Protein AF-A0A929ZN70-F1 (afdb_monomer)

Sequence (118 aa):
MEISNKQKAFIAKILKNVIPIIILIFFLNFFYQETRKYDFVGVWFPDYEDDVTIQFNPDYSGVYYDDLTKVAFRWKNHGNQLEMTINDEKKTYYYTIEGKEIHLKSDDESFILYKYGN

Mean predicted aligned error: 6.61 Å

pLDDT: mean 90.43, std 6.23, range [55.06, 97.25]

Radius of gyration: 21.74 Å; Cα contacts (8 Å, |Δi|>4): 175; chains: 1; bounding box: 42×33×68 Å

Nearest PDB structures (foldseek):
  8j4z-assembly1_E  TM=6.606E-01  e=3.272E-02  Homo sapiens
  8j99-assembly1_K  TM=6.558E-01  e=3.859E-02  Homo sapiens
  8xl6-assembly1_G  TM=6.578E-01  e=1.160E-01  Homo sapiens
  8xl0-assembly1_F  TM=6.582E-01  e=2.010E-01  Homo sapiens
  1o1u-assembly1_A  TM=4.355E-01  e=3.326E+00  Homo sapiens

Foldseek 3Di:
DDDDPVNVVVVVVCVVPVVVVVVVVVVVVVVVQLCCLVVQAAKWDKPPDPQWIKHAHSVQKIWIDHPPDIWIWGWGDPPQKIWIATPNDIDIWGWDDDPQKIWTDDPPDTIIIGGDDD

Secondary structure (DSSP, 8-state):
-PPPHHHHHHHHHHHHHHHHHHHHHHHHHHHHHHHGGGGT-EEEEESS-TT-EEEE-TTSEEEEE-SS-EEEEEEEE-SSEEEEEETTEEEEEEEEEETTEEEEE-SS-EEEEEES--

Structure (mmCIF, N/CA/C/O backbone):
data_AF-A0A929ZN70-F1
#
_entry.id   AF-A0A929ZN70-F1
#
loop_
_atom_site.group_PDB
_atom_site.id
_atom_site.type_symbol
_atom_site.label_atom_id
_atom_site.label_alt_id
_atom_site.label_comp_id
_atom_site.label_asym_id
_atom_site.label_entity_id
_atom_site.label_seq_id
_atom_site.pdbx_PDB_ins_code
_atom_site.Cartn_x
_atom_site.Cartn_y
_atom_site.Cartn_z
_atom_site.occupancy
_atom_site.B_iso_or_equiv
_atom_site.auth_seq_id
_atom_site.auth_comp_id
_atom_site.auth_asym_id
_atom_site.auth_atom_id
_atom_site.pdbx_PDB_model_num
ATOM 1 N N . MET A 1 1 ? -14.073 18.399 46.337 1.00 61.22 1 MET A N 1
ATOM 2 C CA . MET A 1 1 ? -15.342 18.056 45.662 1.00 61.22 1 MET A CA 1
ATOM 3 C C . MET A 1 1 ? -15.458 16.540 45.666 1.00 61.22 1 MET A C 1
ATOM 5 O O . MET A 1 1 ? -14.670 15.886 44.997 1.00 61.22 1 MET A O 1
ATOM 9 N N . GLU A 1 2 ? -16.330 15.977 46.503 1.00 80.31 2 GLU A N 1
ATOM 10 C CA . GLU A 1 2 ? -16.486 14.521 46.623 1.00 80.31 2 GLU A CA 1
ATOM 11 C C . GLU A 1 2 ? -17.453 13.987 45.564 1.00 80.31 2 GLU A C 1
ATOM 13 O O . GLU A 1 2 ? -18.531 14.536 45.343 1.00 80.31 2 GLU A O 1
ATOM 18 N N . ILE A 1 3 ? -17.054 12.907 44.893 1.00 77.38 3 ILE A N 1
ATOM 19 C CA . ILE A 1 3 ? -17.867 12.246 43.872 1.00 77.38 3 ILE A CA 1
ATOM 20 C C . ILE A 1 3 ? -18.928 11.395 44.578 1.00 77.38 3 ILE A C 1
ATOM 22 O O . ILE A 1 3 ? -18.599 10.496 45.356 1.00 77.38 3 ILE A O 1
ATOM 26 N N . SER A 1 4 ? -20.202 11.647 44.278 1.00 89.31 4 SER A N 1
ATOM 27 C CA . SER A 1 4 ? -21.326 10.908 44.864 1.00 89.31 4 SER A CA 1
ATOM 28 C C . SER A 1 4 ? -21.334 9.432 44.446 1.00 89.31 4 SER A C 1
ATOM 30 O O . SER A 1 4 ? -20.862 9.059 43.369 1.00 89.31 4 SER A O 1
ATOM 32 N N . ASN A 1 5 ? -21.958 8.570 45.252 1.00 87.88 5 ASN A N 1
ATOM 33 C CA . ASN A 1 5 ? -22.094 7.142 44.929 1.00 87.88 5 ASN A CA 1
ATOM 34 C C . ASN A 1 5 ? -22.832 6.892 43.598 1.00 87.88 5 ASN A C 1
ATOM 36 O O . ASN A 1 5 ? -22.496 5.951 42.880 1.00 87.88 5 ASN A O 1
ATOM 40 N N . LYS A 1 6 ? -23.774 7.769 43.216 1.00 87.44 6 LYS A N 1
ATOM 41 C CA . LYS A 1 6 ? -24.448 7.714 41.906 1.00 87.44 6 LYS A CA 1
ATOM 42 C C . LYS A 1 6 ? -23.477 7.972 40.749 1.00 87.44 6 LYS A C 1
ATOM 44 O O . LYS A 1 6 ? -23.507 7.247 39.758 1.00 87.44 6 LYS A O 1
ATOM 49 N N . GLN A 1 7 ? -22.585 8.954 40.888 1.00 87.44 7 GLN A N 1
ATOM 50 C CA . GLN A 1 7 ? -21.550 9.240 39.888 1.00 87.44 7 GLN A CA 1
ATOM 51 C C . GLN A 1 7 ? -20.533 8.093 39.786 1.00 87.44 7 GLN A C 1
ATOM 53 O O . GLN A 1 7 ? -20.184 7.694 38.679 1.00 87.44 7 GLN A O 1
ATOM 58 N N . LYS A 1 8 ? -20.122 7.493 40.913 1.00 88.81 8 LYS A N 1
ATOM 59 C CA . LYS A 1 8 ? -19.232 6.316 40.917 1.00 88.81 8 LYS A CA 1
ATOM 60 C C . LYS A 1 8 ? -19.849 5.121 40.183 1.00 88.81 8 LYS A C 1
ATOM 62 O O . LYS A 1 8 ? -19.181 4.504 39.358 1.00 88.81 8 LYS A O 1
ATOM 67 N N . ALA A 1 9 ? -21.127 4.824 40.430 1.00 89.25 9 ALA A N 1
ATOM 68 C CA . ALA A 1 9 ? -21.839 3.739 39.752 1.00 89.25 9 ALA A CA 1
ATOM 69 C C . ALA A 1 9 ? -21.977 3.985 38.238 1.00 89.25 9 ALA A C 1
ATOM 71 O O . ALA A 1 9 ? -21.819 3.063 37.437 1.00 89.25 9 ALA A O 1
ATOM 72 N N . PHE A 1 10 ? -22.224 5.236 37.838 1.00 87.38 10 PHE A N 1
ATOM 73 C CA . PHE A 1 10 ? -22.276 5.626 36.430 1.00 87.38 10 PHE A CA 1
ATOM 74 C C . PHE A 1 10 ? -20.914 5.470 35.734 1.00 87.38 10 PHE A C 1
ATOM 76 O O . PHE A 1 10 ? -20.840 4.842 34.679 1.00 87.38 10 PHE A O 1
ATOM 83 N N . ILE A 1 11 ? -19.828 5.943 36.357 1.00 87.69 11 ILE A N 1
ATOM 84 C CA . ILE A 1 11 ? -18.457 5.776 35.847 1.00 87.69 11 ILE A CA 1
ATOM 85 C C . ILE A 1 11 ? -18.108 4.288 35.719 1.00 87.69 11 ILE A C 1
ATOM 87 O O . ILE A 1 11 ? -17.627 3.863 34.673 1.00 87.69 11 ILE A O 1
ATOM 91 N N . ALA A 1 12 ? -18.418 3.471 36.730 1.00 88.25 12 ALA A N 1
ATOM 92 C CA . ALA A 1 12 ? -18.186 2.027 36.679 1.00 88.25 12 ALA A CA 1
ATOM 93 C C . ALA A 1 12 ? -18.942 1.354 35.518 1.00 88.25 12 ALA A C 1
ATOM 95 O O . ALA A 1 12 ? -18.404 0.466 34.857 1.00 88.25 12 ALA A O 1
ATOM 96 N N . LYS A 1 13 ? -20.167 1.805 35.215 1.00 89.38 13 LYS A N 1
ATOM 97 C CA . LYS A 1 13 ? -20.955 1.305 34.078 1.00 89.38 13 LYS A CA 1
ATOM 98 C C . LYS A 1 13 ? -20.335 1.682 32.727 1.00 89.38 13 LYS A C 1
ATOM 100 O O . LYS A 1 13 ? -20.373 0.860 31.812 1.00 89.38 13 LYS A O 1
ATOM 105 N N . ILE A 1 14 ? -19.754 2.878 32.603 1.00 87.88 14 ILE A N 1
ATOM 106 C CA . ILE A 1 14 ? -19.011 3.309 31.405 1.00 87.88 14 ILE A CA 1
ATOM 107 C C . ILE A 1 14 ? -17.730 2.485 31.254 1.00 87.88 14 ILE A C 1
ATOM 109 O O . ILE A 1 14 ? -17.509 1.899 30.197 1.00 87.88 14 ILE A O 1
ATOM 113 N N . LEU A 1 15 ? -16.924 2.382 32.315 1.00 88.94 15 LEU A N 1
ATOM 114 C CA . LEU A 1 15 ? -15.680 1.607 32.320 1.00 88.94 15 LEU A CA 1
ATOM 115 C C . LEU A 1 15 ? -15.920 0.140 31.932 1.00 88.94 15 LEU A C 1
ATOM 117 O O . LEU A 1 15 ? -15.138 -0.426 31.178 1.00 88.94 15 LEU A O 1
ATOM 121 N N . LYS A 1 16 ? -17.010 -0.472 32.418 1.00 91.06 16 LYS A N 1
ATOM 122 C CA . LYS A 1 16 ? -17.314 -1.890 32.173 1.00 91.06 16 LYS A CA 1
ATOM 123 C C . LYS A 1 16 ? -17.892 -2.171 30.786 1.00 91.06 16 LYS A C 1
ATOM 125 O O . LYS A 1 16 ? -17.663 -3.253 30.261 1.00 91.06 16 LYS A O 1
ATOM 130 N N . ASN A 1 17 ? -18.6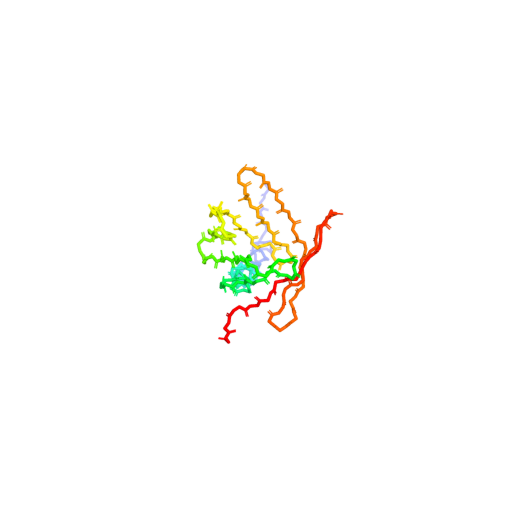61 -1.242 30.217 1.00 90.94 17 ASN A N 1
ATOM 131 C CA . ASN A 1 17 ? -19.425 -1.514 28.994 1.00 90.94 17 ASN A CA 1
ATOM 132 C C . ASN A 1 17 ? -18.960 -0.687 27.795 1.00 90.94 17 ASN A C 1
ATOM 134 O O . ASN A 1 17 ? -18.858 -1.215 26.698 1.00 90.94 17 ASN A O 1
ATOM 138 N N . VAL A 1 18 ? -18.671 0.600 27.983 1.00 90.44 18 VAL A N 1
ATOM 139 C CA .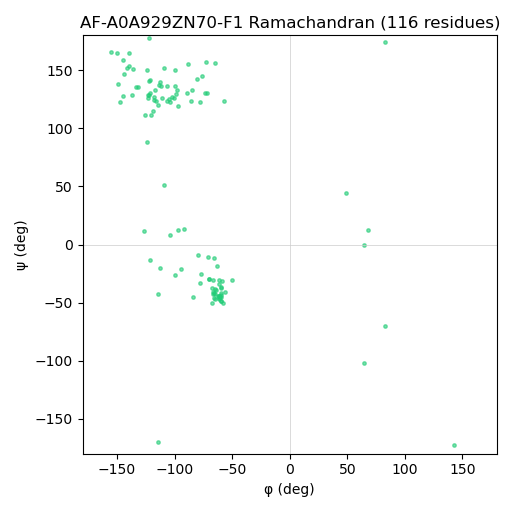 VAL A 1 18 ? -18.374 1.521 26.875 1.00 90.44 18 VAL A CA 1
ATOM 140 C C . VAL A 1 18 ? -16.910 1.428 26.462 1.00 90.44 18 VAL A C 1
ATOM 142 O O . VAL A 1 18 ? -16.617 1.335 25.275 1.00 90.44 18 VAL A O 1
ATOM 145 N N . I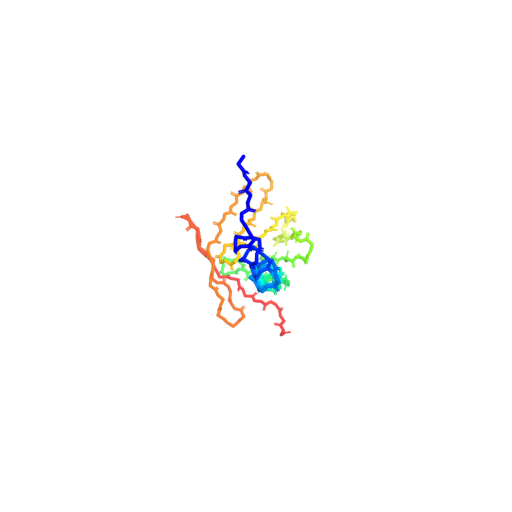LE A 1 19 ? -15.984 1.403 27.425 1.00 91.56 19 ILE A N 1
ATOM 146 C CA . ILE A 1 19 ? -14.548 1.347 27.117 1.00 91.56 19 ILE A CA 1
ATOM 147 C C . ILE A 1 19 ? -14.167 0.081 26.336 1.00 91.56 19 ILE A C 1
ATOM 149 O O . ILE A 1 19 ? -13.495 0.223 25.317 1.00 91.56 19 ILE A O 1
ATOM 153 N N . PRO A 1 20 ? -14.621 -1.133 26.709 1.00 94.44 20 PRO A N 1
ATOM 154 C CA . PRO A 1 20 ? -14.316 -2.331 25.930 1.00 94.44 20 PRO A CA 1
ATOM 155 C C . PRO A 1 20 ? -14.826 -2.255 24.488 1.00 94.44 20 PRO A C 1
ATOM 157 O O . PRO A 1 20 ? -14.132 -2.699 23.579 1.00 94.44 20 PRO A O 1
ATOM 160 N N . ILE A 1 21 ? -15.997 -1.647 24.264 1.00 93.38 21 ILE A N 1
ATOM 161 C CA . ILE A 1 21 ? -16.553 -1.443 22.919 1.00 93.38 21 ILE A CA 1
ATOM 162 C C . ILE A 1 21 ? -15.672 -0.485 22.111 1.00 93.38 21 ILE A C 1
ATOM 164 O O . ILE A 1 21 ? -15.343 -0.784 20.969 1.00 93.38 21 ILE A O 1
ATOM 168 N N . ILE A 1 22 ? -15.246 0.638 22.698 1.00 94.44 22 ILE A N 1
ATOM 169 C CA . ILE A 1 22 ? -14.349 1.594 22.028 1.00 94.44 22 ILE A CA 1
ATOM 170 C C . ILE A 1 22 ? -13.016 0.929 21.672 1.00 94.44 22 ILE A C 1
ATOM 172 O O . ILE A 1 22 ? -12.536 1.081 20.551 1.00 94.44 22 ILE A O 1
ATOM 176 N N . ILE A 1 23 ? -12.439 0.163 22.601 1.00 93.81 23 ILE A N 1
ATOM 177 C CA . ILE A 1 23 ? -11.189 -0.571 22.376 1.00 93.81 23 ILE A CA 1
ATOM 178 C C . ILE A 1 23 ? -11.362 -1.591 21.245 1.00 93.81 23 ILE A C 1
ATOM 180 O O . ILE A 1 23 ? -10.514 -1.671 20.360 1.00 93.81 23 ILE A O 1
ATOM 184 N N . LEU A 1 24 ? -12.470 -2.335 21.230 1.00 95.06 24 LEU A N 1
ATOM 185 C CA . LEU A 1 24 ? -12.765 -3.286 20.161 1.00 95.06 24 LEU A CA 1
ATOM 186 C C . LEU A 1 24 ? -12.882 -2.589 18.801 1.00 95.06 24 LEU A C 1
ATOM 188 O O . LEU A 1 24 ? -12.271 -3.040 17.838 1.00 95.06 24 LEU A O 1
ATOM 192 N N . ILE A 1 25 ? -13.621 -1.478 18.720 1.00 95.44 25 ILE A N 1
ATOM 193 C CA . ILE A 1 25 ? -13.753 -0.688 17.486 1.00 95.44 25 ILE A CA 1
ATOM 194 C C . ILE A 1 25 ? -12.384 -0.187 17.018 1.00 95.44 25 ILE A C 1
ATOM 196 O O . ILE A 1 25 ? -12.086 -0.254 15.827 1.00 95.44 25 ILE A O 1
ATOM 200 N N . PHE A 1 26 ? -11.539 0.273 17.944 1.00 93.56 26 PHE A N 1
ATOM 201 C CA . PHE A 1 26 ? -10.180 0.698 17.630 1.00 93.56 26 PHE A CA 1
ATOM 202 C C . PHE A 1 26 ? -9.358 -0.443 17.021 1.00 93.56 26 PHE A C 1
ATOM 204 O O . PHE A 1 26 ? -8.767 -0.256 15.961 1.00 93.56 26 PHE A O 1
ATOM 211 N N . PHE A 1 27 ? -9.367 -1.634 17.630 1.00 93.81 27 PHE A N 1
ATOM 212 C CA . PHE A 1 27 ? -8.663 -2.795 17.081 1.00 93.81 27 PHE A CA 1
ATOM 213 C C . PHE A 1 27 ? -9.208 -3.212 15.718 1.00 93.81 27 PHE A C 1
ATOM 215 O O . PHE A 1 27 ? -8.425 -3.448 14.805 1.00 93.81 27 PHE A O 1
ATOM 222 N N . LEU A 1 28 ? -10.531 -3.267 15.551 1.00 93.19 28 LEU A N 1
ATOM 223 C CA . LEU A 1 28 ? -11.147 -3.611 14.268 1.00 93.19 28 LEU A CA 1
ATOM 224 C C . LEU A 1 28 ? -10.740 -2.626 13.169 1.00 93.19 28 LEU A C 1
ATOM 226 O O . LEU A 1 28 ? -10.386 -3.054 12.075 1.00 93.19 28 LEU A O 1
ATOM 230 N N . ASN A 1 29 ? -10.733 -1.325 13.466 1.00 88.81 29 ASN A N 1
ATOM 231 C CA . ASN A 1 29 ? -10.296 -0.303 12.519 1.00 88.81 29 ASN A CA 1
ATOM 232 C C . ASN A 1 29 ? -8.791 -0.423 12.222 1.00 88.81 29 ASN A C 1
ATOM 234 O O . ASN A 1 29 ? -8.393 -0.388 11.062 1.00 88.81 29 ASN A O 1
ATOM 238 N N . PHE A 1 30 ? -7.965 -0.652 13.246 1.00 87.88 30 PHE A N 1
ATOM 239 C CA . PHE A 1 30 ? -6.530 -0.881 13.079 1.00 87.88 30 PHE A CA 1
ATOM 240 C C . PHE A 1 30 ? -6.244 -2.085 12.169 1.00 87.88 30 PHE A C 1
ATOM 242 O O . PHE A 1 30 ? -5.508 -1.953 11.196 1.00 87.88 30 PHE A O 1
ATOM 249 N N . PHE A 1 31 ? -6.867 -3.239 12.427 1.00 87.56 31 PHE A N 1
ATOM 250 C CA . PHE A 1 31 ? -6.704 -4.431 11.589 1.00 87.56 31 PHE A CA 1
ATOM 251 C C . PHE A 1 31 ? -7.261 -4.230 10.180 1.00 87.56 31 PHE A C 1
ATOM 253 O O . PHE A 1 31 ? -6.656 -4.686 9.211 1.00 87.56 31 PHE A O 1
ATOM 260 N N . TYR A 1 32 ? -8.386 -3.526 10.045 1.00 86.38 32 TYR A N 1
ATOM 261 C CA . TYR A 1 32 ? -8.932 -3.173 8.740 1.00 86.38 32 TYR A CA 1
ATOM 262 C C . TYR A 1 32 ? -7.936 -2.332 7.931 1.00 86.38 32 TYR A C 1
ATOM 264 O O . TYR A 1 32 ? -7.626 -2.681 6.799 1.00 86.38 32 TYR A O 1
ATOM 272 N N . GLN A 1 33 ? -7.356 -1.280 8.512 1.00 81.50 33 GLN A N 1
ATOM 273 C CA . GLN A 1 33 ? -6.355 -0.466 7.814 1.00 81.50 33 GLN A CA 1
ATOM 274 C C . GLN A 1 33 ? -5.070 -1.244 7.511 1.00 81.50 33 GLN A C 1
ATOM 276 O O . GLN A 1 33 ? -4.556 -1.159 6.399 1.00 81.50 33 GLN A O 1
ATOM 281 N N . GLU A 1 34 ? -4.581 -2.051 8.453 1.00 83.81 34 GLU A N 1
ATOM 282 C CA . GLU A 1 34 ? -3.351 -2.826 8.262 1.00 83.81 34 GLU A CA 1
ATOM 283 C C . GLU A 1 34 ? -3.508 -3.912 7.186 1.00 83.81 34 GLU A C 1
ATOM 285 O O . GLU A 1 34 ? -2.553 -4.235 6.484 1.00 83.81 34 GLU A O 1
ATOM 290 N N . THR A 1 35 ? -4.712 -4.465 7.005 1.00 86.69 35 THR A N 1
ATOM 291 C CA . THR A 1 35 ? -4.975 -5.460 5.951 1.00 86.69 35 THR A CA 1
ATOM 292 C C . THR A 1 35 ? -5.109 -4.840 4.562 1.00 86.69 35 THR A C 1
ATOM 294 O O . THR A 1 35 ? -4.758 -5.490 3.580 1.00 86.69 35 THR A O 1
ATOM 297 N N . ARG A 1 36 ? -5.495 -3.564 4.454 1.00 86.75 36 ARG A N 1
ATOM 298 C CA . ARG A 1 36 ? -5.589 -2.845 3.169 1.00 86.75 36 ARG A CA 1
ATOM 299 C C . ARG A 1 36 ? -4.244 -2.696 2.460 1.00 86.75 36 ARG A C 1
ATOM 301 O O . ARG A 1 36 ? -4.209 -2.465 1.259 1.00 86.75 36 ARG A O 1
ATOM 308 N N . LYS A 1 37 ? -3.103 -2.846 3.142 1.00 88.69 37 LYS A N 1
ATOM 309 C CA . LYS A 1 37 ? -1.801 -2.875 2.450 1.00 88.69 37 LYS A CA 1
ATOM 310 C C . LYS A 1 37 ? -1.705 -4.042 1.456 1.00 88.69 37 LYS A C 1
ATOM 312 O O . LYS A 1 37 ? -1.059 -3.908 0.423 1.00 88.69 37 LYS A O 1
ATOM 317 N N . TYR A 1 38 ? -2.386 -5.160 1.721 1.00 89.69 38 TYR A N 1
ATOM 318 C CA . TYR A 1 38 ? -2.389 -6.327 0.833 1.00 89.69 38 TYR A CA 1
ATOM 319 C C . TYR A 1 38 ? -3.169 -6.110 -0.465 1.00 89.69 38 TYR A C 1
ATOM 321 O O . TYR A 1 38 ? -3.012 -6.899 -1.394 1.00 89.69 38 TYR A O 1
ATOM 329 N N . ASP A 1 39 ? -3.923 -5.014 -0.562 1.00 88.38 39 ASP A N 1
ATOM 330 C CA . ASP A 1 39 ? -4.500 -4.562 -1.823 1.00 88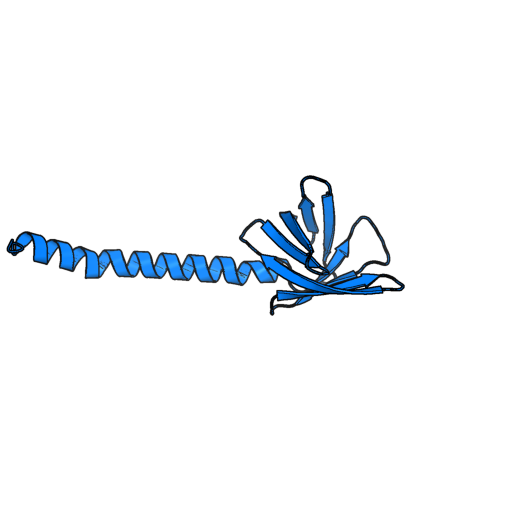.38 39 ASP A CA 1
ATOM 331 C C . ASP A 1 39 ? -3.395 -4.235 -2.846 1.00 88.38 39 ASP A C 1
ATOM 333 O O . ASP A 1 39 ? -3.559 -4.513 -4.029 1.00 88.38 39 ASP A O 1
ATOM 337 N N . PHE A 1 40 ? -2.244 -3.728 -2.381 1.00 92.19 40 PHE A N 1
ATOM 338 C CA . PHE A 1 40 ? -1.097 -3.351 -3.215 1.00 92.19 40 PHE A CA 1
ATOM 339 C C . PHE A 1 40 ? 0.015 -4.391 -3.243 1.00 92.19 40 PHE A C 1
ATOM 341 O O . PHE A 1 40 ? 0.767 -4.430 -4.208 1.00 92.19 40 PHE A O 1
ATOM 348 N N . VAL A 1 41 ? 0.171 -5.223 -2.209 1.00 93.44 41 VAL A N 1
ATOM 349 C CA . VAL A 1 41 ? 1.283 -6.189 -2.171 1.00 93.44 41 VAL A CA 1
ATOM 350 C C . VAL A 1 41 ? 1.240 -7.101 -3.399 1.00 93.44 41 VAL A C 1
ATOM 352 O O . VAL A 1 41 ? 0.242 -7.777 -3.668 1.00 93.44 41 VAL A O 1
ATOM 355 N N . GLY A 1 42 ? 2.344 -7.114 -4.142 1.00 93.75 42 GLY A N 1
ATOM 3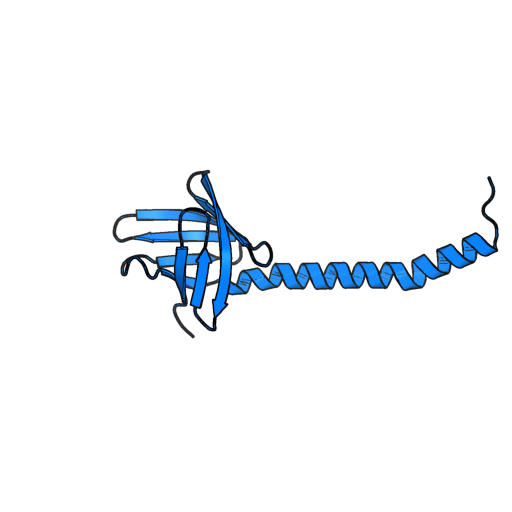56 C CA . GLY A 1 42 ? 2.447 -7.812 -5.414 1.00 93.75 42 GLY A CA 1
ATOM 357 C C . GLY A 1 42 ? 3.276 -7.049 -6.437 1.00 93.75 42 GLY A C 1
ATOM 358 O O . GLY A 1 42 ? 3.909 -6.037 -6.131 1.00 93.75 42 GLY A O 1
ATOM 359 N N . VAL A 1 43 ? 3.267 -7.582 -7.654 1.00 94.62 43 VAL A N 1
ATOM 360 C CA . VAL A 1 43 ? 3.927 -7.015 -8.829 1.00 94.62 43 VAL A CA 1
ATOM 361 C C . VAL A 1 43 ? 2.851 -6.441 -9.747 1.00 94.62 43 VAL A C 1
ATOM 363 O O . VAL A 1 43 ? 1.813 -7.077 -9.939 1.00 94.62 43 VAL A O 1
ATOM 366 N N . TRP A 1 44 ? 3.093 -5.250 -10.282 1.00 94.94 44 TRP A N 1
ATOM 367 C CA . TRP A 1 44 ? 2.139 -4.468 -11.062 1.00 94.94 44 TRP A CA 1
ATOM 368 C C . TRP A 1 44 ? 2.790 -3.863 -12.299 1.00 94.94 44 TRP A C 1
ATOM 370 O O . TRP A 1 44 ? 3.972 -3.524 -12.264 1.00 94.94 44 TRP A O 1
ATOM 380 N N . PHE A 1 45 ? 1.988 -3.670 -13.343 1.00 93.69 45 PHE A N 1
ATOM 381 C CA . PHE A 1 45 ? 2.379 -2.987 -14.575 1.00 93.69 45 PHE A CA 1
ATOM 382 C C . PHE A 1 45 ? 1.524 -1.734 -14.751 1.00 93.69 45 PHE A C 1
ATOM 384 O O . PHE A 1 45 ? 0.297 -1.845 -14.655 1.00 93.69 45 PHE A O 1
ATOM 391 N N . PRO A 1 46 ? 2.127 -0.557 -14.952 1.00 93.00 46 PRO A N 1
ATOM 392 C CA . PRO A 1 46 ? 1.374 0.639 -15.283 1.00 93.00 46 PRO A CA 1
ATOM 393 C C . PRO A 1 46 ? 0.839 0.606 -16.721 1.00 93.00 46 PRO A C 1
ATOM 395 O O . PRO A 1 46 ? 1.385 -0.074 -17.581 1.00 93.00 46 PRO A O 1
ATOM 398 N N . ASP A 1 47 ? -0.216 1.374 -16.992 1.00 92.38 47 ASP A N 1
ATOM 399 C CA . ASP A 1 47 ? -0.828 1.519 -18.322 1.00 92.38 47 ASP A CA 1
ATOM 400 C C . ASP A 1 47 ? -0.089 2.480 -19.267 1.00 92.38 47 ASP A C 1
ATOM 402 O O . ASP A 1 47 ? -0.430 2.555 -20.448 1.00 92.38 47 ASP A O 1
ATOM 406 N N . TYR A 1 48 ? 0.899 3.225 -18.768 1.00 84.88 48 TYR A N 1
ATOM 407 C CA . TYR A 1 48 ? 1.621 4.229 -19.552 1.00 84.88 48 TYR A CA 1
ATOM 408 C C . TYR A 1 48 ? 2.923 3.720 -20.190 1.00 84.88 48 TYR A C 1
ATOM 410 O O . TYR A 1 48 ? 3.367 4.324 -21.164 1.00 84.88 48 TYR A O 1
ATOM 418 N N . GLU A 1 49 ? 3.523 2.635 -19.684 1.00 82.69 49 GLU A N 1
ATOM 419 C CA . GLU A 1 49 ? 4.793 2.077 -20.177 1.00 82.69 49 GLU A CA 1
ATOM 420 C C . GLU A 1 49 ? 4.835 0.546 -20.026 1.00 82.69 49 GLU A C 1
ATOM 422 O O . GLU A 1 49 ? 4.723 0.019 -18.919 1.00 82.69 49 GLU A O 1
ATOM 427 N N . ASP A 1 50 ? 5.046 -0.161 -21.144 1.00 77.44 50 ASP A N 1
ATOM 428 C CA . ASP A 1 50 ? 5.014 -1.633 -21.214 1.00 77.44 50 ASP A CA 1
ATOM 429 C C . ASP A 1 50 ? 6.205 -2.308 -20.505 1.00 77.44 50 ASP A C 1
ATOM 431 O O . ASP A 1 50 ? 6.071 -3.413 -19.975 1.00 77.44 50 ASP A O 1
ATOM 435 N N . ASP A 1 51 ? 7.358 -1.635 -20.456 1.00 84.56 51 ASP A N 1
ATOM 436 C CA . ASP A 1 51 ? 8.608 -2.170 -19.896 1.00 84.56 51 ASP A CA 1
ATOM 437 C C . ASP A 1 51 ? 8.844 -1.733 -18.438 1.00 84.56 51 ASP A C 1
ATOM 439 O O . ASP A 1 51 ? 9.922 -1.924 -17.868 1.00 84.56 51 ASP A O 1
ATOM 443 N N . VAL A 1 52 ? 7.815 -1.166 -17.800 1.00 89.88 52 VAL A N 1
ATOM 444 C CA . VAL A 1 52 ? 7.858 -0.770 -16.393 1.00 89.88 52 VAL A CA 1
ATOM 445 C C . VAL A 1 52 ? 7.188 -1.806 -15.510 1.00 89.88 52 VAL A C 1
ATOM 447 O O . VAL A 1 52 ? 6.096 -2.303 -15.771 1.00 89.88 52 VAL A O 1
ATOM 450 N N . THR A 1 53 ? 7.828 -2.108 -14.385 1.00 92.94 53 THR A N 1
ATOM 451 C CA . THR A 1 53 ? 7.255 -2.965 -13.348 1.00 92.94 53 THR A CA 1
ATOM 452 C C . THR A 1 53 ? 7.398 -2.325 -11.975 1.00 92.94 53 THR A C 1
ATOM 454 O O . THR A 1 53 ? 8.469 -1.862 -11.588 1.00 92.94 53 THR A O 1
ATOM 457 N N . ILE A 1 54 ? 6.326 -2.363 -11.185 1.00 94.31 54 ILE A N 1
ATOM 458 C CA . ILE A 1 54 ? 6.294 -1.852 -9.815 1.00 94.31 54 ILE A CA 1
ATOM 459 C C . ILE A 1 54 ? 6.001 -3.002 -8.856 1.00 94.31 54 ILE A C 1
ATOM 461 O O . ILE A 1 54 ? 4.990 -3.690 -8.966 1.00 94.31 54 ILE A O 1
ATOM 465 N N . GLN A 1 55 ? 6.876 -3.204 -7.878 1.00 95.56 55 GLN A N 1
ATOM 466 C CA . GLN A 1 55 ? 6.703 -4.192 -6.822 1.00 95.56 55 GLN A CA 1
ATOM 467 C C . GLN A 1 55 ? 6.464 -3.502 -5.480 1.00 95.56 55 GLN A C 1
ATOM 469 O O . GLN A 1 55 ? 7.299 -2.721 -5.023 1.00 95.56 55 GLN A O 1
ATOM 474 N N . PHE A 1 56 ? 5.371 -3.861 -4.806 1.00 95.56 56 PHE A N 1
ATOM 475 C CA . PHE A 1 56 ? 5.075 -3.445 -3.435 1.00 95.56 56 PHE A CA 1
ATOM 476 C C . PHE A 1 56 ? 5.281 -4.616 -2.470 1.00 95.56 56 PHE A C 1
ATOM 478 O O . PHE A 1 56 ? 4.655 -5.671 -2.605 1.00 95.56 56 PHE A O 1
ATOM 485 N N . ASN A 1 57 ? 6.133 -4.423 -1.464 1.00 95.38 57 ASN A N 1
ATOM 486 C CA . ASN A 1 57 ? 6.438 -5.422 -0.442 1.00 95.38 57 ASN A CA 1
ATOM 487 C C . ASN A 1 57 ? 5.656 -5.164 0.860 1.00 95.38 57 ASN A C 1
ATOM 489 O O . ASN A 1 57 ? 5.386 -4.014 1.208 1.00 95.38 57 ASN A O 1
ATOM 493 N N . PRO A 1 58 ? 5.325 -6.212 1.638 1.00 92.94 58 PRO A N 1
ATOM 494 C CA . PRO A 1 58 ? 4.488 -6.099 2.842 1.00 92.94 58 PRO A CA 1
ATOM 495 C C . PRO A 1 58 ? 5.114 -5.296 3.998 1.00 92.94 58 PRO A C 1
ATOM 497 O O . PRO A 1 58 ? 4.418 -4.978 4.969 1.00 92.94 58 PRO A O 1
ATOM 500 N N . ASP A 1 59 ? 6.409 -4.992 3.906 1.00 94.06 59 ASP A N 1
ATOM 501 C CA . ASP A 1 59 ? 7.190 -4.191 4.851 1.00 94.06 59 ASP A CA 1
ATOM 502 C C . ASP A 1 59 ? 7.218 -2.691 4.501 1.00 94.06 59 ASP A C 1
ATOM 504 O O . ASP A 1 59 ? 8.019 -1.952 5.073 1.00 94.06 59 ASP A O 1
ATOM 508 N N . TYR A 1 60 ? 6.347 -2.240 3.586 1.00 94.44 60 TYR A N 1
ATOM 509 C CA . TYR A 1 60 ? 6.267 -0.855 3.103 1.00 94.44 60 TYR A CA 1
ATOM 510 C C . TYR A 1 60 ? 7.478 -0.398 2.271 1.00 94.44 60 TYR A C 1
ATOM 512 O O . TYR A 1 60 ? 7.627 0.792 1.974 1.00 94.44 60 TYR A O 1
ATOM 520 N N . SER A 1 61 ? 8.331 -1.336 1.851 1.00 96.62 61 SER A N 1
ATOM 521 C CA . SER A 1 61 ? 9.307 -1.109 0.788 1.00 96.62 61 SER A CA 1
ATOM 522 C C . SER A 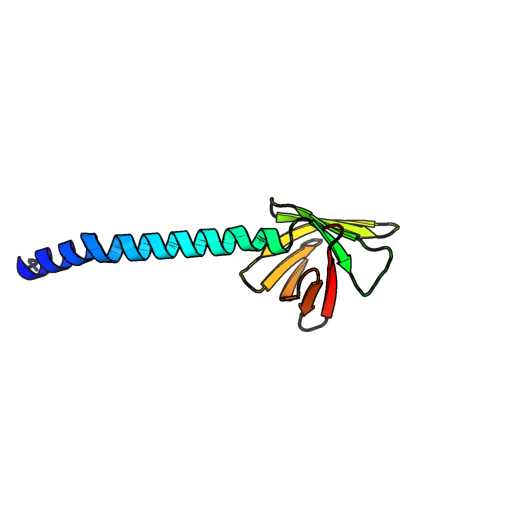1 61 ? 8.699 -1.417 -0.578 1.00 96.62 61 SER A C 1
ATOM 524 O O . SER A 1 61 ? 7.748 -2.192 -0.707 1.00 96.62 61 SER A O 1
ATOM 526 N N . GLY A 1 62 ? 9.245 -0.809 -1.618 1.00 96.62 62 GLY A N 1
ATOM 527 C CA . GLY A 1 62 ? 8.896 -1.135 -2.985 1.00 96.62 62 GLY A CA 1
ATOM 528 C C . GLY A 1 62 ? 10.055 -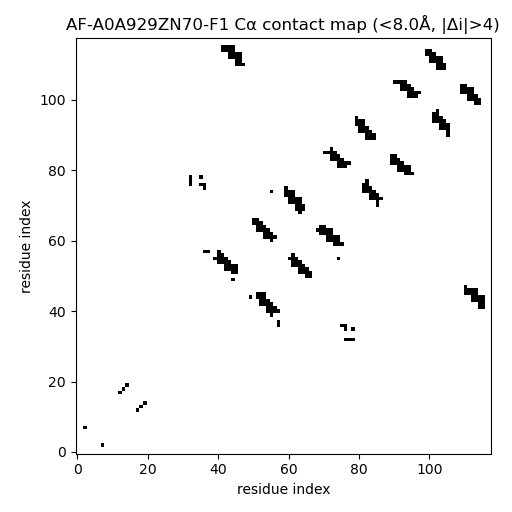0.893 -3.928 1.00 96.62 62 GLY A C 1
ATOM 529 O O . GLY A 1 62 ? 11.060 -0.267 -3.571 1.00 96.62 62 GLY A O 1
ATOM 530 N N . VAL A 1 63 ? 9.929 -1.451 -5.123 1.00 95.12 63 VAL A N 1
ATOM 531 C CA . VAL A 1 63 ? 10.922 -1.298 -6.178 1.00 95.12 63 VAL A CA 1
ATOM 532 C C . VAL A 1 63 ? 10.213 -1.044 -7.493 1.00 95.12 63 VAL A C 1
ATOM 534 O O . VAL A 1 63 ? 9.306 -1.782 -7.868 1.00 95.12 63 VAL A O 1
ATOM 537 N N . TYR A 1 64 ? 10.640 0.013 -8.162 1.00 91.44 64 TYR A N 1
ATOM 538 C CA . TYR A 1 64 ? 10.297 0.343 -9.531 1.00 91.44 64 TYR A CA 1
ATOM 539 C C . TYR A 1 64 ? 11.437 -0.133 -10.438 1.00 91.44 64 TYR A C 1
ATOM 541 O O . TYR A 1 64 ? 12.613 0.093 -10.125 1.00 91.44 64 TYR A O 1
ATOM 549 N N . TYR A 1 65 ? 11.084 -0.804 -11.527 1.00 89.12 65 TYR A N 1
ATOM 550 C CA . TYR A 1 65 ? 11.989 -1.260 -12.572 1.00 89.12 65 TYR A CA 1
ATOM 551 C C . TYR A 1 65 ? 11.550 -0.638 -13.895 1.00 89.12 65 TYR A C 1
ATOM 553 O O . TYR A 1 65 ? 10.377 -0.745 -14.240 1.00 89.12 65 TYR A O 1
ATOM 561 N N . ASP A 1 66 ? 12.497 -0.052 -14.613 1.00 85.75 66 ASP A N 1
ATOM 562 C CA . ASP A 1 66 ? 12.435 0.134 -16.063 1.00 85.75 66 ASP A CA 1
ATOM 563 C C . ASP A 1 66 ? 13.661 -0.553 -16.695 1.00 85.75 66 ASP A C 1
ATOM 565 O O . ASP A 1 66 ? 14.508 -1.103 -15.978 1.00 85.75 66 ASP A O 1
ATOM 569 N N . ASP A 1 67 ? 13.772 -0.537 -18.024 1.00 80.31 67 ASP A N 1
ATOM 570 C CA . ASP A 1 67 ? 14.851 -1.199 -18.775 1.00 80.31 67 ASP A CA 1
ATOM 571 C C . ASP A 1 67 ? 16.276 -0.883 -18.281 1.00 80.31 67 ASP A C 1
ATOM 573 O O . ASP A 1 67 ? 17.187 -1.707 -18.414 1.00 80.31 67 ASP A O 1
ATOM 577 N N . LEU A 1 68 ? 16.501 0.311 -17.726 1.00 84.25 68 LEU A N 1
ATOM 578 C CA . LEU A 1 68 ? 17.832 0.819 -17.385 1.00 84.25 68 LEU A CA 1
ATOM 579 C C . LEU A 1 68 ? 17.991 1.155 -15.900 1.00 84.25 68 LEU A C 1
ATOM 581 O O . LEU A 1 68 ? 19.116 1.340 -15.422 1.00 84.25 68 LEU A O 1
ATOM 585 N N . THR A 1 69 ? 16.890 1.215 -15.160 1.00 86.62 69 THR A N 1
ATOM 586 C CA . THR A 1 69 ? 16.828 1.831 -13.843 1.00 86.62 69 THR A CA 1
ATOM 587 C C . THR A 1 69 ? 16.103 0.929 -12.861 1.00 86.62 69 THR A C 1
ATOM 589 O O . THR A 1 69 ? 15.029 0.387 -13.106 1.00 86.62 69 THR A O 1
ATOM 592 N N . LYS A 1 70 ? 16.693 0.817 -11.673 1.00 91.44 70 LYS A N 1
ATOM 593 C CA . LYS A 1 70 ? 16.071 0.194 -10.512 1.00 91.44 70 LYS A CA 1
ATOM 594 C C . LYS A 1 70 ? 16.003 1.219 -9.397 1.00 91.44 70 LYS A C 1
ATOM 596 O O . LYS A 1 70 ? 17.035 1.589 -8.836 1.00 91.44 70 LYS A O 1
ATOM 601 N N . VAL A 1 71 ? 14.795 1.651 -9.057 1.00 93.06 71 VAL A N 1
ATOM 602 C CA . VAL A 1 71 ? 14.571 2.684 -8.043 1.00 93.06 71 VAL A CA 1
ATOM 603 C C . VAL A 1 71 ? 13.843 2.073 -6.855 1.00 93.06 71 VAL A C 1
ATOM 605 O O . VAL A 1 71 ? 12.743 1.539 -6.978 1.00 93.06 71 VAL A O 1
ATOM 608 N N . ALA A 1 72 ? 14.471 2.131 -5.682 1.00 94.81 72 ALA A N 1
ATOM 609 C CA . ALA A 1 72 ? 13.822 1.744 -4.438 1.00 94.81 72 ALA A CA 1
ATOM 610 C C . ALA A 1 72 ? 12.945 2.891 -3.929 1.00 94.81 72 ALA A C 1
ATOM 612 O O . ALA A 1 72 ? 13.333 4.057 -3.989 1.00 94.81 72 ALA A O 1
ATOM 613 N N . PHE A 1 73 ? 11.790 2.551 -3.370 1.00 95.81 73 PHE A N 1
ATOM 614 C CA . PHE A 1 73 ? 10.885 3.519 -2.769 1.00 95.81 73 PHE A CA 1
ATOM 615 C C . PHE A 1 73 ? 10.276 2.989 -1.475 1.00 95.81 73 PHE A C 1
ATOM 617 O O . PHE A 1 73 ? 10.329 1.795 -1.164 1.00 95.81 73 PHE A O 1
ATOM 624 N N . ARG A 1 74 ? 9.693 3.897 -0.697 1.00 97.25 74 ARG A N 1
ATOM 625 C CA . ARG A 1 74 ? 8.829 3.554 0.437 1.00 97.25 74 ARG A CA 1
ATOM 626 C C . ARG A 1 74 ? 7.397 3.903 0.107 1.00 97.25 74 ARG A C 1
ATOM 628 O O . ARG A 1 74 ? 7.152 4.830 -0.656 1.00 97.25 74 ARG A O 1
ATOM 635 N N . TRP A 1 75 ? 6.454 3.186 0.694 1.00 96.12 75 TRP A N 1
ATOM 636 C CA . TRP A 1 75 ? 5.043 3.466 0.474 1.00 96.12 75 TRP A CA 1
ATOM 637 C C . TRP A 1 75 ? 4.215 3.228 1.725 1.00 96.12 75 TRP A C 1
ATOM 639 O O . TRP A 1 75 ? 4.628 2.503 2.622 1.00 96.12 75 TRP A O 1
ATOM 649 N N . LYS A 1 76 ? 3.038 3.839 1.800 1.00 94.06 76 LYS A N 1
ATOM 650 C CA . LYS A 1 76 ? 2.040 3.580 2.840 1.00 94.06 76 LYS A CA 1
ATOM 651 C C . LYS A 1 76 ? 0.644 3.665 2.253 1.00 94.06 76 LYS A C 1
ATOM 653 O O . LYS A 1 76 ? 0.385 4.468 1.364 1.00 94.06 76 LYS A O 1
ATOM 658 N N . ASN A 1 77 ? -0.261 2.854 2.788 1.00 91.25 77 ASN A N 1
ATOM 659 C CA . ASN A 1 77 ? -1.678 2.934 2.469 1.00 91.25 77 ASN A CA 1
ATOM 660 C C . ASN A 1 77 ? -2.424 3.593 3.634 1.00 91.25 77 ASN A C 1
ATOM 662 O O . ASN A 1 77 ? -2.392 3.104 4.762 1.00 91.25 77 ASN A O 1
ATOM 666 N N . HIS A 1 78 ? -3.112 4.689 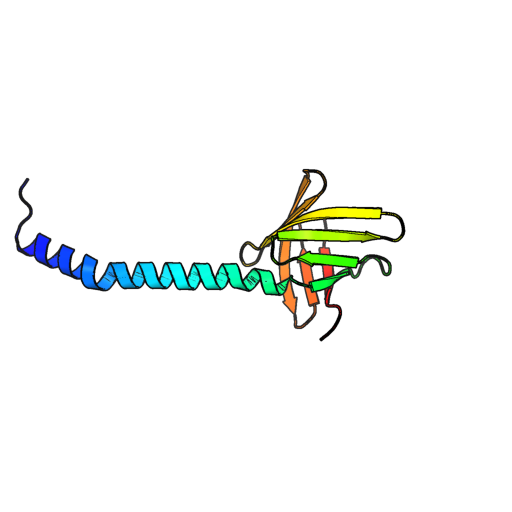3.345 1.00 88.44 78 HIS A N 1
ATOM 667 C CA . HIS A 1 78 ? -3.939 5.450 4.274 1.00 88.44 78 HIS A CA 1
ATOM 668 C C . HIS A 1 78 ? -5.425 5.278 3.931 1.00 88.44 78 HIS A C 1
ATOM 670 O O . HIS A 1 78 ? -6.171 6.237 3.756 1.00 88.44 78 HIS A O 1
ATOM 676 N N . GLY A 1 79 ? -5.869 4.027 3.796 1.00 83.25 79 GLY A N 1
ATOM 677 C CA . GLY A 1 79 ? -7.269 3.685 3.548 1.00 83.25 79 GLY A CA 1
ATOM 678 C C . GLY A 1 79 ? -7.668 3.784 2.077 1.00 83.25 79 GLY A C 1
ATOM 679 O O . GLY A 1 79 ? -7.923 2.748 1.477 1.00 83.25 79 GLY A O 1
ATOM 680 N N . ASN A 1 80 ? -7.752 4.989 1.509 1.00 86.38 80 ASN A N 1
ATOM 681 C CA . ASN A 1 80 ? -8.046 5.251 0.084 1.00 86.38 80 ASN A CA 1
ATOM 682 C C . ASN A 1 80 ? -6.996 6.156 -0.587 1.00 86.38 80 ASN A C 1
ATOM 684 O O . ASN A 1 80 ? -7.214 6.670 -1.685 1.00 86.38 80 ASN A O 1
ATOM 688 N N . GLN A 1 81 ? -5.876 6.365 0.101 1.00 93.25 81 GLN A N 1
ATOM 689 C CA . GLN A 1 81 ? -4.734 7.131 -0.369 1.00 93.25 81 GLN A CA 1
ATOM 690 C C . GLN A 1 81 ? -3.488 6.251 -0.321 1.00 93.25 81 GLN A C 1
ATOM 692 O O . GLN A 1 81 ? -3.192 5.642 0.707 1.00 93.25 81 GLN A O 1
ATOM 697 N N . LEU A 1 82 ? -2.766 6.187 -1.431 1.00 94.62 82 LEU A N 1
ATOM 698 C CA . LEU A 1 82 ? -1.439 5.606 -1.524 1.00 94.62 82 LEU A CA 1
ATOM 699 C C . LEU A 1 82 ? -0.423 6.742 -1.434 1.00 94.62 82 LEU A C 1
ATOM 701 O O . LEU A 1 82 ? -0.402 7.638 -2.270 1.00 94.62 82 LEU A O 1
ATOM 705 N N . GLU A 1 83 ? 0.432 6.692 -0.428 1.00 95.31 83 GLU A N 1
ATOM 706 C CA . GLU A 1 83 ? 1.587 7.569 -0.306 1.00 95.31 83 GLU A CA 1
ATOM 707 C C . GLU A 1 83 ? 2.824 6.819 -0.788 1.00 95.31 83 GLU A C 1
ATOM 709 O O . GLU A 1 83 ? 3.082 5.708 -0.330 1.00 95.31 83 GLU A O 1
ATOM 714 N N . MET A 1 84 ? 3.597 7.424 -1.684 1.00 95.06 84 MET A N 1
ATOM 715 C CA . MET A 1 84 ? 4.873 6.905 -2.168 1.00 95.06 84 MET A CA 1
ATOM 716 C C . MET A 1 84 ? 5.971 7.928 -1.897 1.00 95.06 84 MET A C 1
ATOM 718 O O . MET A 1 84 ? 5.761 9.132 -2.020 1.00 95.06 84 MET A O 1
ATOM 722 N N . THR A 1 85 ? 7.146 7.450 -1.508 1.00 96.19 85 THR A N 1
ATOM 723 C CA . THR A 1 85 ? 8.340 8.263 -1.288 1.00 96.19 85 THR A CA 1
ATOM 724 C C . THR A 1 85 ? 9.485 7.699 -2.111 1.00 96.19 85 THR A C 1
ATOM 726 O O . THR A 1 85 ? 9.971 6.603 -1.821 1.00 96.19 85 THR A O 1
ATOM 729 N N . ILE A 1 86 ? 9.904 8.452 -3.122 1.00 91.69 86 ILE A N 1
ATOM 730 C CA . ILE A 1 86 ? 10.963 8.103 -4.069 1.00 91.69 86 ILE A CA 1
ATOM 731 C C . ILE A 1 86 ? 12.005 9.215 -3.997 1.00 91.69 86 ILE A C 1
ATOM 733 O O . ILE A 1 86 ? 11.644 10.373 -4.142 1.00 91.69 86 ILE A O 1
ATOM 737 N N . ASN A 1 87 ? 13.280 8.893 -3.758 1.00 89.50 87 ASN A N 1
ATOM 738 C CA . ASN A 1 87 ? 14.362 9.892 -3.687 1.00 89.50 87 ASN A CA 1
ATOM 739 C C . ASN A 1 87 ? 14.037 11.107 -2.785 1.00 89.50 87 ASN A C 1
ATOM 741 O O . ASN A 1 87 ? 14.264 12.247 -3.169 1.00 89.50 87 ASN A O 1
ATOM 745 N N . ASP A 1 88 ? 13.465 10.851 -1.603 1.00 89.06 88 ASP A N 1
ATOM 746 C CA . ASP A 1 88 ? 12.983 11.855 -0.634 1.00 89.06 88 ASP A CA 1
ATOM 747 C C . ASP A 1 88 ? 11.806 12.738 -1.099 1.00 89.06 88 ASP A C 1
ATOM 749 O O . ASP A 1 88 ? 11.280 13.533 -0.316 1.00 89.06 88 ASP A O 1
ATOM 753 N N . GLU A 1 89 ? 11.307 12.545 -2.319 1.00 93.12 89 GLU A N 1
ATOM 754 C CA . GLU A 1 89 ? 10.092 13.179 -2.815 1.00 93.12 89 GLU A CA 1
ATOM 755 C C . GLU A 1 89 ? 8.869 12.332 -2.485 1.00 93.12 89 GLU A C 1
ATOM 757 O O . GLU A 1 89 ? 8.819 11.124 -2.730 1.00 93.12 89 GLU A O 1
ATOM 762 N N . LYS A 1 90 ? 7.857 12.980 -1.911 1.00 94.44 90 LYS A N 1
ATOM 763 C CA . LYS A 1 90 ? 6.613 12.340 -1.498 1.00 94.44 90 LYS A CA 1
ATOM 764 C C . LYS A 1 90 ? 5.496 12.677 -2.475 1.00 94.44 90 LYS A C 1
ATOM 766 O O . LYS A 1 90 ? 5.164 13.847 -2.649 1.00 94.44 90 LYS A O 1
ATOM 771 N N . LYS A 1 91 ? 4.845 11.645 -3.008 1.00 93.88 91 LYS A N 1
ATOM 772 C CA . LYS A 1 91 ? 3.651 11.755 -3.848 1.00 93.88 91 LYS A CA 1
ATOM 773 C C . LYS A 1 91 ? 2.492 10.992 -3.223 1.00 93.88 91 LYS A C 1
ATOM 775 O O . LYS A 1 91 ? 2.684 9.949 -2.601 1.00 93.88 91 LYS A O 1
ATOM 780 N N . THR A 1 92 ? 1.291 11.551 -3.321 1.00 95.69 92 THR A N 1
ATOM 781 C CA . THR A 1 92 ? 0.070 10.940 -2.780 1.00 95.69 92 THR A CA 1
ATOM 782 C C . THR A 1 92 ? -0.935 10.766 -3.901 1.00 95.69 92 THR A C 1
ATOM 784 O O . THR A 1 92 ? -1.243 11.721 -4.609 1.00 95.69 92 THR A O 1
ATOM 787 N N . TYR A 1 93 ? -1.462 9.555 -4.023 1.00 95.56 93 TYR A N 1
ATOM 788 C CA . TYR A 1 93 ? -2.473 9.188 -4.998 1.00 95.56 93 TYR A CA 1
ATOM 789 C C . TYR A 1 93 ? -3.742 8.758 -4.280 1.00 95.56 93 TYR A C 1
ATOM 791 O O . TYR A 1 93 ? -3.705 7.932 -3.370 1.00 95.56 93 TYR A O 1
ATOM 799 N N . TYR A 1 94 ? -4.882 9.275 -4.712 1.00 95.25 94 TYR A N 1
ATOM 800 C CA . TYR A 1 94 ? -6.166 8.653 -4.422 1.00 95.25 94 TYR A CA 1
ATOM 801 C C . TYR A 1 94 ? -6.338 7.444 -5.324 1.00 95.25 94 TYR A C 1
ATOM 803 O O . TYR A 1 94 ? -5.905 7.481 -6.477 1.00 95.25 94 TYR A O 1
ATOM 811 N N . TYR A 1 95 ? -6.977 6.393 -4.816 1.00 94.38 95 TYR A N 1
ATOM 812 C CA . TYR A 1 95 ? -7.181 5.202 -5.624 1.00 94.38 95 TYR A CA 1
ATOM 813 C C . TYR A 1 95 ? -8.544 4.543 -5.463 1.00 94.38 95 TYR A C 1
ATOM 815 O O . TYR A 1 95 ? -9.189 4.614 -4.412 1.00 94.38 95 TYR A O 1
ATOM 823 N N . THR A 1 96 ? -8.941 3.847 -6.523 1.00 94.00 96 THR A N 1
ATOM 824 C CA . THR A 1 96 ? -10.044 2.882 -6.547 1.00 94.00 96 THR A CA 1
ATOM 825 C C . THR A 1 96 ? -9.523 1.537 -7.043 1.00 94.00 96 THR A C 1
ATOM 827 O O . THR A 1 96 ? -8.552 1.482 -7.794 1.00 94.00 96 THR A O 1
ATOM 830 N N . ILE A 1 97 ? -10.137 0.446 -6.580 1.00 90.69 97 ILE A N 1
ATOM 831 C CA . ILE A 1 97 ? -9.753 -0.920 -6.957 1.00 90.69 97 ILE A CA 1
ATOM 832 C C . ILE A 1 97 ? -10.920 -1.558 -7.697 1.00 90.69 97 ILE A C 1
ATOM 834 O O . ILE A 1 97 ? -12.016 -1.662 -7.140 1.00 90.69 97 ILE A O 1
ATOM 838 N N . GLU A 1 98 ? -10.662 -2.022 -8.914 1.00 91.88 98 GLU A N 1
ATOM 839 C CA . GLU A 1 98 ? -11.625 -2.698 -9.778 1.00 91.88 98 GLU A CA 1
ATOM 840 C C . GLU A 1 98 ? -11.068 -4.072 -10.167 1.00 91.88 98 GLU A C 1
ATOM 842 O O . GLU A 1 98 ? -10.350 -4.258 -11.145 1.00 91.88 98 GLU A O 1
ATOM 847 N N . GLY A 1 99 ? -11.348 -5.076 -9.330 1.00 88.19 99 GLY A N 1
ATOM 848 C CA . GLY A 1 99 ? -10.838 -6.432 -9.531 1.00 88.19 99 GLY A CA 1
ATOM 849 C C . GLY A 1 99 ? -9.313 -6.501 -9.418 1.00 88.19 99 GLY A C 1
ATOM 850 O O . GLY A 1 99 ? -8.777 -6.548 -8.313 1.00 88.19 99 GLY A O 1
ATOM 851 N N . LYS A 1 100 ? -8.627 -6.561 -10.562 1.00 89.88 100 LYS A N 1
ATOM 852 C CA . LYS A 1 100 ? -7.157 -6.634 -10.662 1.00 89.88 100 LYS A CA 1
ATOM 853 C C . LYS A 1 100 ? -6.505 -5.318 -11.075 1.00 89.88 100 LYS A C 1
ATOM 855 O O . LYS A 1 100 ? -5.309 -5.297 -11.364 1.00 89.88 100 LYS A O 1
ATOM 860 N N . GLU A 1 101 ? -7.295 -4.259 -11.116 1.00 94.44 101 GLU A N 1
ATOM 861 C CA . GLU A 1 101 ? -6.892 -2.943 -11.574 1.00 94.44 101 GLU A CA 1
ATOM 862 C C . GLU A 1 101 ? -6.935 -1.980 -10.393 1.00 94.44 101 GLU A C 1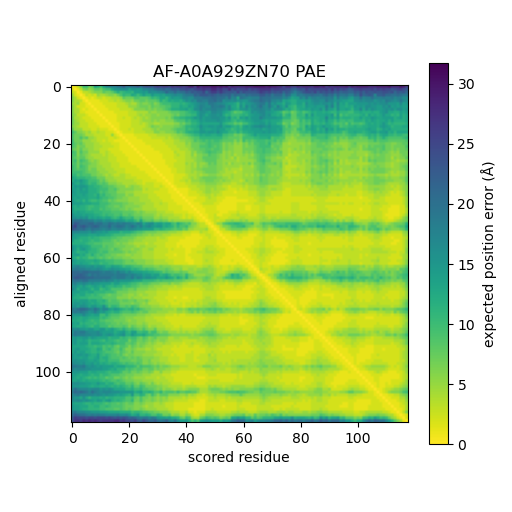
ATOM 864 O O . GLU A 1 101 ? -7.867 -2.009 -9.581 1.00 94.44 101 GLU A O 1
ATOM 869 N N . ILE A 1 102 ? -5.913 -1.137 -10.282 1.00 94.19 102 ILE A N 1
ATOM 870 C CA . ILE A 1 102 ? -5.911 -0.018 -9.344 1.00 94.19 102 ILE A CA 1
ATOM 871 C C . ILE A 1 102 ? -5.802 1.261 -10.155 1.00 94.19 102 ILE A C 1
ATOM 873 O O . ILE A 1 102 ? -4.775 1.515 -10.777 1.00 94.19 102 ILE A O 1
ATOM 877 N N . HIS A 1 103 ? -6.845 2.080 -10.112 1.00 95.56 103 HIS A N 1
ATOM 878 C CA . HIS A 1 103 ? -6.821 3.406 -10.715 1.00 95.56 103 HIS A CA 1
ATOM 879 C C . HIS A 1 103 ? -6.219 4.371 -9.707 1.00 95.56 103 HIS A C 1
ATOM 881 O O . HIS A 1 103 ? -6.731 4.488 -8.594 1.00 95.56 103 HIS A O 1
ATOM 887 N N . LEU A 1 104 ? -5.150 5.060 -10.086 1.00 95.56 104 LEU A N 1
ATOM 888 C CA . LEU A 1 104 ? -4.445 6.033 -9.260 1.00 95.56 104 LEU A CA 1
ATOM 889 C C . LEU A 1 104 ? -4.622 7.429 -9.843 1.00 95.56 104 LEU A C 1
ATOM 891 O O . LEU A 1 104 ? -4.583 7.622 -11.058 1.00 95.56 104 LEU A O 1
ATOM 895 N N . LYS A 1 105 ? -4.814 8.413 -8.964 1.00 96.12 105 LYS A N 1
ATOM 896 C CA . LYS A 1 105 ? -4.967 9.816 -9.344 1.00 96.12 105 LYS A CA 1
ATOM 897 C C . LYS A 1 105 ? -4.346 10.758 -8.316 1.00 96.12 105 LYS A C 1
ATOM 899 O O . LYS A 1 105 ? -4.684 10.696 -7.133 1.00 96.12 105 LYS A O 1
ATOM 904 N N . SER A 1 106 ? -3.496 11.662 -8.782 1.00 94.19 106 SER A N 1
ATOM 905 C CA . SER A 1 106 ? -3.013 12.850 -8.071 1.00 94.19 106 SER A CA 1
ATOM 906 C C . SER A 1 106 ? -3.516 14.121 -8.775 1.00 94.19 106 SER A C 1
ATOM 908 O O . SER A 1 106 ? -4.404 14.061 -9.630 1.00 94.19 106 SER A O 1
ATOM 910 N N . ASP A 1 107 ? -2.999 15.286 -8.384 1.00 91.06 107 ASP A N 1
ATOM 911 C CA . ASP A 1 107 ? -3.369 16.570 -8.994 1.00 91.06 107 ASP A CA 1
ATOM 912 C C . ASP A 1 107 ? -2.840 16.717 -10.433 1.00 91.06 107 ASP A C 1
ATOM 914 O O . ASP A 1 107 ? -3.449 17.399 -11.256 1.00 91.06 107 ASP A O 1
ATOM 918 N N . ASP A 1 108 ? -1.711 16.074 -10.727 1.00 91.19 108 ASP A N 1
ATOM 919 C CA . ASP A 1 108 ? -0.922 16.204 -11.953 1.00 91.19 108 ASP A CA 1
ATOM 920 C C . ASP A 1 108 ? -0.916 14.943 -12.829 1.00 91.19 108 ASP A C 1
ATOM 922 O O . ASP A 1 108 ? -0.653 15.036 -14.026 1.00 91.19 108 ASP A O 1
ATOM 926 N N . GLU A 1 109 ? -1.229 13.776 -12.264 1.00 91.44 109 GLU A N 1
ATOM 927 C CA . GLU A 1 109 ? -1.093 12.486 -12.937 1.00 91.44 109 GLU A CA 1
ATOM 928 C C . GLU A 1 109 ? -2.250 11.535 -12.617 1.00 91.44 109 GLU A C 1
ATOM 930 O O . GLU A 1 109 ? -2.874 11.569 -11.552 1.00 91.44 109 GLU A O 1
ATOM 935 N N . SER A 1 110 ? -2.522 10.638 -13.560 1.00 94.50 110 SER A N 1
ATOM 936 C CA . SER A 1 110 ? -3.410 9.499 -13.358 1.00 94.50 110 SER A CA 1
ATOM 937 C C . SER A 1 110 ? -2.958 8.332 -14.213 1.00 94.50 110 SER A C 1
ATOM 939 O O . SER A 1 110 ? -2.637 8.541 -15.381 1.00 94.50 110 SER A O 1
ATOM 941 N N . PHE A 1 111 ? -2.982 7.132 -13.650 1.00 94.75 111 PHE A N 1
ATOM 942 C CA . PHE A 1 111 ? -2.605 5.904 -14.341 1.00 94.75 111 PHE A CA 1
ATOM 943 C C . PHE A 1 111 ? -3.287 4.697 -13.699 1.00 94.75 111 PHE A C 1
ATOM 945 O O . PHE A 1 111 ? -3.837 4.786 -12.594 1.00 94.75 111 PHE A O 1
ATOM 952 N N . ILE A 1 112 ? -3.262 3.568 -14.395 1.00 95.56 112 ILE A N 1
ATOM 953 C CA . ILE A 1 112 ? -3.830 2.300 -13.937 1.00 95.56 112 ILE A CA 1
ATOM 954 C C . ILE A 1 112 ? -2.689 1.323 -13.675 1.00 95.56 112 ILE A C 1
ATOM 956 O O . ILE A 1 112 ? -1.762 1.218 -14.468 1.00 95.56 112 ILE A O 1
ATOM 960 N N . LEU A 1 113 ? -2.756 0.597 -12.560 1.00 94.81 113 LEU A N 1
ATOM 961 C CA . LEU A 1 113 ? -1.881 -0.538 -12.284 1.00 94.81 113 LEU A CA 1
ATOM 962 C C . LEU A 1 113 ? -2.621 -1.852 -12.522 1.00 94.81 113 LEU A C 1
ATOM 964 O O . LEU A 1 113 ? -3.655 -2.104 -11.903 1.00 94.81 113 LEU A O 1
ATOM 968 N N . TYR A 1 114 ? -2.030 -2.724 -13.334 1.00 94.44 114 TYR A N 1
ATOM 969 C CA . TYR A 1 114 ? -2.504 -4.078 -13.607 1.00 94.44 114 TYR A CA 1
ATOM 970 C C . TYR A 1 114 ? -1.714 -5.111 -12.807 1.00 94.44 114 TYR A C 1
ATOM 972 O O . TYR A 1 114 ? -0.485 -5.161 -12.880 1.00 94.44 114 TYR A O 1
ATOM 980 N N . LYS A 1 115 ? -2.407 -5.960 -12.040 1.00 92.06 115 LYS A N 1
ATOM 981 C CA . LYS A 1 115 ? -1.752 -6.966 -11.191 1.00 92.06 115 LYS A CA 1
ATOM 982 C C . LYS A 1 115 ? -1.146 -8.108 -12.009 1.00 92.06 115 LYS A C 1
ATOM 984 O O . LYS A 1 115 ? -1.844 -8.755 -12.790 1.00 92.06 115 LYS A O 1
ATOM 989 N N . TYR A 1 116 ? 0.120 -8.437 -11.749 1.00 84.62 116 TYR A N 1
ATOM 990 C CA . TYR A 1 116 ? 0.744 -9.663 -12.243 1.00 84.62 116 TYR A CA 1
ATOM 991 C C . TYR A 1 116 ? 0.231 -10.888 -11.476 1.00 84.62 116 TYR A C 1
ATOM 993 O O . TYR A 1 116 ? 0.285 -10.934 -10.244 1.00 84.62 116 TYR A O 1
ATOM 1001 N N . GLY A 1 117 ? -0.189 -11.923 -12.205 1.00 73.56 117 GLY A N 1
ATOM 1002 C CA . GLY A 1 117 ? -0.639 -13.187 -11.619 1.00 73.56 117 GLY A CA 1
ATOM 1003 C C . GLY A 1 117 ? -2.098 -13.184 -11.139 1.00 73.56 117 GLY A C 1
ATOM 1004 O O . GLY A 1 117 ? -2.819 -12.186 -11.230 1.00 73.56 117 GLY A O 1
ATOM 1005 N N . ASN A 1 118 ? -2.572 -14.358 -10.708 1.00 55.06 118 ASN A N 1
ATOM 1006 C CA . ASN A 1 118 ? -3.904 -14.570 -10.121 1.00 55.06 118 ASN A CA 1
ATOM 1007 C C . ASN A 1 118 ? -3.837 -14.493 -8.601 1.00 55.06 118 ASN A C 1
ATOM 1009 O O . ASN A 1 118 ? -2.967 -15.187 -8.032 1.00 55.06 118 ASN A O 1
#

Solvent-accessible surface area (backbone atoms only — not comparable to full-atom values): 6606 Å² total; per-residue (Å²): 136,84,83,50,72,70,57,52,53,51,50,51,50,40,61,70,55,49,48,57,51,54,52,50,52,50,51,52,50,50,52,53,46,65,53,53,45,60,78,58,46,45,44,30,32,49,75,86,43,90,70,34,40,41,34,36,43,95,84,36,41,31,40,40,37,45,94,89,47,78,46,66,32,39,44,49,63,68,85,54,34,42,37,39,34,46,92,90,44,77,48,62,28,41,53,52,78,60,94,60,34,36,44,37,36,47,100,89,51,70,53,38,34,40,53,63,79,134